Protein AF-D0N356-F1 (afdb_monomer_lite)

Foldseek 3Di:
DVVVVLVVQLVCCQDQANPHDDDDVVLVVLLCCVPPPVCVVPVPDDPVVRVSNVSSNVSQCPPVVNVVVVVVD

pLDDT: mean 90.53, std 6.99, range [58.25, 96.19]

InterPro domains:
  IPR004046 Glutathione S-transferase, C-terminal [PF14497] (2-72)
  IPR010987 Glutathione S-transferase, C-terminal-like [PS50405] (1-73)
  IPR036282 Glutathione S-transferase, C-terminal domain superfamily [SSF47616] (2-72)

Structure (mmCIF, N/CA/C/O backbone):
data_AF-D0N356-F1
#
_entry.id   AF-D0N356-F1
#
loop_
_atom_site.group_PDB
_atom_site.id
_atom_site.type_symbol
_atom_site.label_atom_id
_atom_site.label_alt_id
_atom_site.label_comp_id
_atom_site.label_asym_id
_atom_site.label_entity_id
_atom_site.label_seq_id
_atom_site.pdbx_PDB_ins_code
_atom_site.Cartn_x
_atom_site.Cartn_y
_atom_site.Cartn_z
_atom_site.occupancy
_atom_site.B_iso_or_equiv
_atom_site.auth_seq_id
_atom_site.auth_comp_id
_atom_site.auth_asym_id
_atom_site.auth_atom_id
_atom_site.pdbx_PDB_model_num
ATOM 1 N N . MET A 1 1 ? 18.330 -0.749 -8.266 1.00 58.25 1 MET A N 1
ATOM 2 C CA . MET A 1 1 ? 17.822 -1.812 -7.361 1.00 58.25 1 MET A CA 1
ATOM 3 C C . MET A 1 1 ? 16.348 -1.619 -6.999 1.00 58.25 1 MET A C 1
ATOM 5 O O . MET A 1 1 ? 15.612 -2.594 -7.047 1.00 58.25 1 MET A O 1
ATOM 9 N N . VAL A 1 2 ? 15.892 -0.384 -6.759 1.00 62.34 2 VAL A N 1
ATOM 10 C CA . VAL A 1 2 ? 14.486 -0.041 -6.453 1.00 62.34 2 VAL A CA 1
ATOM 11 C C . VAL A 1 2 ? 13.447 -0.567 -7.476 1.00 62.34 2 VAL A C 1
ATOM 13 O O . VAL A 1 2 ? 12.480 -1.192 -7.045 1.00 62.34 2 VAL A O 1
ATOM 16 N N . PRO A 1 3 ? 13.651 -0.480 -8.810 1.00 74.50 3 PRO A N 1
ATOM 17 C CA . PRO A 1 3 ? 12.664 -0.994 -9.773 1.00 74.50 3 PRO A CA 1
ATOM 18 C C . PRO A 1 3 ? 12.473 -2.519 -9.728 1.00 74.50 3 PRO A C 1
ATOM 20 O O . PRO A 1 3 ? 11.372 -3.016 -9.939 1.00 74.50 3 PRO A O 1
ATOM 23 N N . LYS A 1 4 ? 13.535 -3.280 -9.413 1.00 83.38 4 LYS A N 1
ATOM 24 C CA . LYS A 1 4 ? 13.455 -4.747 -9.285 1.00 83.38 4 LYS A CA 1
ATOM 25 C C . LYS A 1 4 ? 12.654 -5.165 -8.050 1.00 83.38 4 LYS A C 1
ATOM 27 O O . LYS A 1 4 ? 11.946 -6.163 -8.108 1.00 83.38 4 LYS A O 1
ATOM 32 N N . TYR A 1 5 ? 12.756 -4.402 -6.960 1.00 84.88 5 TYR A N 1
ATOM 33 C CA . TYR A 1 5 ? 11.996 -4.656 -5.736 1.00 84.88 5 TYR A CA 1
ATOM 34 C C . TYR A 1 5 ? 10.494 -4.461 -5.964 1.00 84.88 5 TYR A C 1
ATOM 36 O O . TYR A 1 5 ? 9.710 -5.350 -5.647 1.00 84.88 5 TYR A O 1
ATOM 44 N N . PHE A 1 6 ? 10.100 -3.361 -6.612 1.00 89.31 6 PHE A N 1
ATOM 45 C CA . PHE A 1 6 ? 8.701 -3.139 -6.977 1.00 89.31 6 PHE A CA 1
ATOM 46 C C . PHE A 1 6 ? 8.178 -4.173 -7.969 1.00 89.31 6 PHE A C 1
ATOM 48 O O . PHE A 1 6 ? 7.078 -4.674 -7.784 1.00 89.31 6 PHE A O 1
ATOM 55 N N . ALA A 1 7 ? 8.982 -4.591 -8.949 1.00 91.19 7 ALA A N 1
ATOM 56 C CA . ALA A 1 7 ? 8.589 -5.668 -9.857 1.00 91.19 7 ALA A CA 1
ATOM 57 C C . ALA A 1 7 ? 8.366 -7.013 -9.140 1.00 91.19 7 ALA A C 1
ATOM 59 O O . ALA A 1 7 ? 7.510 -7.794 -9.554 1.00 91.19 7 ALA A O 1
ATOM 60 N N . ALA A 1 8 ? 9.126 -7.303 -8.081 1.00 91.31 8 ALA A N 1
ATOM 61 C CA . ALA A 1 8 ? 8.904 -8.485 -7.254 1.00 91.31 8 ALA A CA 1
ATOM 62 C C . ALA A 1 8 ? 7.637 -8.337 -6.399 1.00 91.31 8 ALA A C 1
ATOM 64 O O . ALA A 1 8 ? 6.789 -9.224 -6.415 1.00 91.31 8 ALA A O 1
ATOM 65 N N . LEU A 1 9 ? 7.470 -7.200 -5.720 1.00 91.12 9 LEU A N 1
ATOM 66 C CA . LEU A 1 9 ? 6.288 -6.914 -4.904 1.00 91.12 9 LEU A CA 1
ATOM 67 C C . LEU A 1 9 ? 4.990 -6.915 -5.718 1.00 91.12 9 LEU A C 1
ATOM 69 O O . LEU A 1 9 ? 4.007 -7.502 -5.285 1.00 91.12 9 LEU A O 1
ATOM 73 N N . GLU A 1 10 ? 4.995 -6.339 -6.919 1.00 94.19 10 GLU A N 1
ATOM 74 C CA . GLU A 1 10 ? 3.867 -6.355 -7.860 1.00 94.19 10 GLU A CA 1
ATOM 75 C C . GLU A 1 10 ? 3.405 -7.791 -8.160 1.00 94.19 10 GLU A C 1
ATOM 77 O O . GLU A 1 10 ? 2.208 -8.070 -8.246 1.00 94.19 10 GLU A O 1
ATOM 82 N N . LYS A 1 11 ? 4.343 -8.740 -8.272 1.00 93.56 11 LYS A N 1
ATOM 83 C CA . LYS A 1 11 ? 4.026 -10.167 -8.452 1.00 93.56 11 LYS A CA 1
ATOM 84 C C . LYS A 1 11 ? 3.507 -10.826 -7.176 1.00 93.56 11 LYS A C 1
ATOM 86 O O . LYS A 1 11 ? 2.764 -11.796 -7.281 1.00 93.56 11 LYS A O 1
ATOM 91 N N . MET A 1 12 ? 3.897 -10.323 -6.006 1.00 92.00 12 MET A N 1
ATOM 92 C CA . MET A 1 12 ? 3.459 -10.845 -4.710 1.00 92.00 12 MET A CA 1
ATOM 93 C C . MET A 1 12 ? 2.050 -10.400 -4.330 1.00 92.00 12 MET A C 1
ATOM 95 O O . MET A 1 12 ? 1.447 -11.067 -3.501 1.00 92.00 12 MET A O 1
ATOM 99 N N . VAL A 1 13 ? 1.515 -9.324 -4.921 1.00 94.81 13 VAL A N 1
ATOM 100 C CA . VAL A 1 13 ? 0.127 -8.904 -4.682 1.00 94.81 13 VAL A CA 1
ATOM 101 C C . VAL A 1 13 ? -0.829 -10.024 -5.097 1.00 94.81 13 VAL A C 1
ATOM 103 O O . VAL A 1 13 ? -1.040 -10.278 -6.290 1.00 94.81 13 VAL A O 1
ATOM 106 N N . ALA A 1 14 ? -1.384 -10.690 -4.085 1.00 93.00 14 ALA A N 1
ATOM 107 C CA . ALA A 1 14 ? -2.212 -11.883 -4.221 1.00 93.00 14 ALA A CA 1
ATOM 108 C C . ALA A 1 14 ? -3.722 -11.589 -4.297 1.00 93.00 14 ALA A C 1
ATOM 110 O O . ALA A 1 14 ? -4.505 -12.504 -4.530 1.00 93.00 14 ALA A O 1
ATOM 111 N N . GLY A 1 15 ? -4.138 -10.334 -4.114 1.00 92.62 15 GLY A N 1
ATOM 112 C CA . GLY A 1 15 ? -5.538 -9.911 -4.17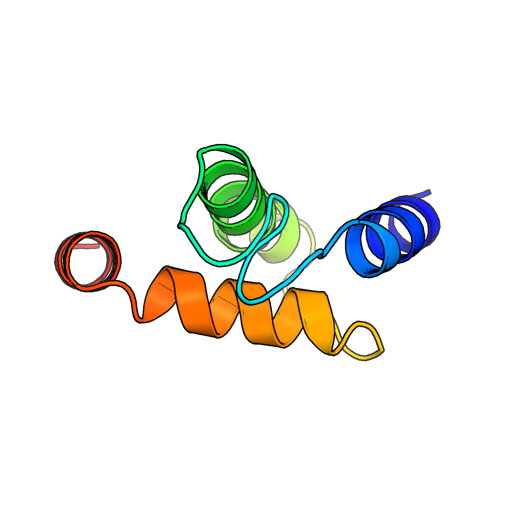7 1.00 92.62 15 GLY A CA 1
ATOM 113 C C . GLY A 1 15 ? -5.657 -8.395 -4.078 1.00 92.62 15 GLY A C 1
ATOM 114 O O . GLY A 1 15 ? -4.913 -7.665 -4.738 1.00 92.62 15 GLY A O 1
ATOM 115 N N . LYS A 1 16 ? -6.559 -7.911 -3.220 1.00 93.81 16 LYS A N 1
ATOM 116 C CA . LYS A 1 16 ? -6.673 -6.476 -2.893 1.00 93.81 16 LYS A CA 1
ATOM 117 C C . LYS A 1 16 ? -5.398 -5.889 -2.249 1.00 93.81 16 LYS A C 1
ATOM 119 O O . LYS A 1 16 ? -5.151 -4.687 -2.377 1.00 93.81 16 LYS A O 1
ATOM 124 N N . PHE A 1 17 ? -4.618 -6.737 -1.577 1.00 95.12 17 PHE A N 1
ATOM 125 C CA . PHE A 1 17 ? -3.441 -6.442 -0.753 1.00 95.12 17 PHE A CA 1
ATOM 126 C C . PHE A 1 17 ? -2.302 -7.452 -1.017 1.00 95.12 17 PHE A C 1
ATOM 128 O O . PHE A 1 17 ? -2.471 -8.406 -1.785 1.00 95.12 17 PHE A O 1
ATOM 135 N N . ILE A 1 18 ? -1.130 -7.275 -0.385 1.00 93.50 18 ILE A N 1
ATOM 136 C CA . ILE A 1 18 ? 0.046 -8.152 -0.599 1.00 93.50 18 ILE A CA 1
ATOM 137 C C . ILE A 1 18 ? -0.284 -9.610 -0.267 1.00 93.50 18 ILE A C 1
ATOM 139 O O . ILE A 1 18 ? 0.008 -10.501 -1.054 1.00 93.50 18 ILE A O 1
ATOM 143 N N . LEU A 1 19 ? -0.915 -9.865 0.880 1.00 92.75 19 LEU A N 1
ATOM 144 C CA . LEU A 1 19 ? -1.154 -11.223 1.389 1.00 92.75 19 LEU A CA 1
ATOM 145 C C . LEU A 1 19 ? -2.570 -11.757 1.095 1.00 92.75 19 LEU A C 1
ATOM 147 O O . LEU A 1 19 ? -3.005 -12.716 1.730 1.00 92.75 19 LEU A O 1
ATOM 151 N N . GLY A 1 20 ? -3.298 -11.145 0.154 1.00 93.06 20 GLY A N 1
ATOM 152 C CA . GLY A 1 20 ? -4.657 -11.539 -0.237 1.00 93.06 20 GLY A CA 1
ATOM 153 C C . GLY A 1 20 ? -5.642 -10.377 -0.141 1.00 93.06 20 GLY A C 1
ATOM 154 O O . GLY A 1 20 ? -5.299 -9.246 -0.462 1.00 93.06 20 GLY A O 1
ATOM 155 N N . ASP A 1 21 ? -6.873 -10.633 0.305 1.00 94.12 21 ASP A N 1
ATOM 156 C CA . ASP A 1 21 ? -7.943 -9.617 0.303 1.00 94.12 21 ASP A CA 1
ATOM 157 C C . ASP A 1 21 ? -8.127 -8.869 1.627 1.00 94.12 21 ASP A C 1
ATOM 159 O O . ASP A 1 21 ? -8.935 -7.943 1.722 1.00 94.12 21 ASP A O 1
ATOM 163 N N . LYS A 1 22 ? -7.354 -9.232 2.655 1.00 92.88 22 LYS A N 1
ATOM 164 C CA . LYS A 1 22 ? -7.349 -8.550 3.954 1.00 92.88 22 LYS A CA 1
ATOM 165 C C . LYS A 1 22 ? -6.109 -7.682 4.097 1.00 92.88 22 LYS A C 1
ATOM 167 O O . LYS A 1 22 ? -5.007 -8.132 3.794 1.00 92.88 22 LYS A O 1
ATOM 172 N N . LEU A 1 23 ? -6.308 -6.469 4.614 1.00 93.62 23 LEU A N 1
ATOM 173 C CA . LEU A 1 23 ? -5.217 -5.569 4.967 1.00 93.62 23 LEU A CA 1
ATOM 174 C C . LEU A 1 23 ? -4.296 -6.268 5.972 1.00 93.62 23 LEU A C 1
ATOM 176 O O . LEU A 1 23 ? -4.752 -6.801 6.988 1.00 93.62 23 LEU A O 1
ATOM 180 N N . SER A 1 24 ? -3.001 -6.234 5.695 1.00 94.69 24 SER A N 1
ATOM 181 C CA . SER A 1 24 ? -1.961 -6.784 6.549 1.00 94.69 24 SER A CA 1
ATOM 182 C C . SER A 1 24 ? -0.936 -5.716 6.919 1.00 94.69 24 SER A C 1
ATOM 184 O O . SER A 1 24 ? -0.910 -4.612 6.373 1.00 94.69 24 SER A O 1
ATOM 186 N N . TYR A 1 25 ? -0.035 -6.061 7.836 1.00 94.00 25 TYR A N 1
ATOM 187 C CA . TYR A 1 25 ? 1.085 -5.185 8.170 1.00 94.00 25 TYR A CA 1
ATOM 188 C C . TYR A 1 25 ? 1.990 -4.892 6.960 1.00 94.00 25 TYR A C 1
ATOM 190 O O . TYR A 1 25 ? 2.554 -3.805 6.871 1.00 94.00 25 TYR A O 1
ATOM 198 N N . ALA A 1 26 ? 2.094 -5.818 5.999 1.00 94.12 26 ALA A N 1
ATOM 199 C CA . ALA A 1 26 ? 2.904 -5.614 4.800 1.00 94.12 26 ALA A CA 1
ATOM 200 C C . ALA A 1 26 ? 2.398 -4.425 3.960 1.00 94.12 26 ALA A C 1
ATOM 202 O O . ALA A 1 26 ? 3.201 -3.659 3.434 1.00 94.12 26 ALA A O 1
ATOM 203 N N . ASP A 1 27 ? 1.079 -4.225 3.899 1.00 95.12 27 ASP A N 1
ATOM 204 C CA . ASP A 1 27 ? 0.454 -3.112 3.178 1.00 95.12 27 ASP A CA 1
ATOM 205 C C . ASP A 1 27 ? 0.700 -1.772 3.881 1.00 95.12 27 ASP A C 1
ATOM 207 O O . ASP A 1 27 ? 0.985 -0.771 3.226 1.00 95.12 27 ASP A O 1
ATOM 211 N N . LEU A 1 28 ? 0.654 -1.762 5.218 1.00 95.12 28 LEU A N 1
ATOM 212 C CA . LEU A 1 28 ? 0.975 -0.586 6.035 1.00 95.12 28 LEU A CA 1
ATOM 213 C C . LEU A 1 28 ? 2.447 -0.187 5.901 1.00 95.12 28 LEU A C 1
ATOM 215 O O . LEU A 1 28 ? 2.755 0.985 5.701 1.00 95.12 28 LEU A O 1
ATOM 219 N N . GLN A 1 29 ? 3.353 -1.163 5.974 1.00 94.56 29 GLN A N 1
ATOM 220 C CA . GLN A 1 29 ? 4.783 -0.940 5.780 1.00 94.56 29 GLN A CA 1
ATOM 221 C C . GLN A 1 29 ? 5.073 -0.410 4.373 1.00 94.56 29 GLN A C 1
ATOM 223 O O . GLN A 1 29 ? 5.924 0.461 4.200 1.00 94.56 29 GLN A O 1
ATOM 228 N N . PHE A 1 30 ? 4.369 -0.924 3.362 1.00 94.38 30 PHE A N 1
ATOM 229 C CA . PHE A 1 30 ? 4.500 -0.442 1.993 1.00 94.38 30 PHE A CA 1
ATOM 230 C C . PHE A 1 30 ? 3.991 0.995 1.840 1.00 94.38 30 PHE A C 1
ATOM 232 O O . PHE A 1 30 ? 4.668 1.819 1.225 1.00 94.38 30 PHE A O 1
ATOM 239 N N . LEU A 1 31 ? 2.842 1.310 2.443 1.00 94.06 31 LEU A N 1
ATOM 240 C CA . LEU A 1 31 ? 2.284 2.660 2.487 1.00 94.06 31 LEU A CA 1
ATOM 241 C C . LEU A 1 31 ? 3.262 3.658 3.122 1.00 94.06 31 LEU A C 1
ATOM 243 O O . LEU A 1 31 ? 3.571 4.671 2.498 1.00 94.06 31 LEU A O 1
ATOM 247 N N . ASP A 1 32 ? 3.801 3.345 4.304 1.00 93.06 32 ASP A N 1
ATOM 248 C CA . ASP A 1 32 ? 4.804 4.176 4.988 1.00 93.06 32 ASP A CA 1
ATOM 249 C C . ASP A 1 32 ? 6.066 4.361 4.137 1.00 93.06 32 ASP A C 1
ATOM 251 O O . ASP A 1 32 ? 6.552 5.476 3.941 1.00 93.06 32 ASP A O 1
ATOM 255 N N . PHE A 1 33 ? 6.582 3.270 3.569 1.00 92.12 33 PHE A N 1
ATOM 256 C CA . PHE A 1 33 ? 7.775 3.318 2.734 1.00 92.12 33 PHE A CA 1
ATOM 257 C C . PHE A 1 33 ? 7.590 4.227 1.512 1.00 92.12 33 PHE A C 1
ATOM 259 O O . PHE A 1 33 ? 8.490 5.004 1.185 1.00 92.12 33 PHE A O 1
ATOM 266 N N . VAL A 1 34 ? 6.434 4.162 0.848 1.00 91.38 34 VAL A N 1
ATOM 267 C CA . VAL A 1 34 ? 6.155 4.990 -0.330 1.00 91.38 34 VAL A CA 1
ATOM 268 C C . VAL A 1 34 ? 5.923 6.448 0.056 1.00 91.38 34 VAL A C 1
ATOM 270 O O . VAL A 1 34 ? 6.580 7.329 -0.501 1.00 91.38 34 VAL A O 1
ATOM 273 N N . ASP A 1 35 ? 5.011 6.717 0.989 1.00 89.44 35 ASP A N 1
ATOM 274 C CA . ASP A 1 35 ? 4.580 8.087 1.275 1.00 89.44 35 ASP A CA 1
ATOM 275 C C . ASP A 1 35 ? 5.576 8.865 2.140 1.00 89.44 35 ASP A C 1
ATOM 277 O O . ASP A 1 35 ? 5.822 10.035 1.857 1.00 89.44 35 ASP A O 1
ATOM 281 N N . ASN A 1 36 ? 6.193 8.229 3.139 1.00 88.88 36 ASN A N 1
ATOM 282 C CA . ASN A 1 36 ? 7.035 8.932 4.112 1.00 88.88 36 ASN A CA 1
ATOM 283 C C . ASN A 1 36 ? 8.531 8.846 3.801 1.00 88.88 36 ASN A C 1
ATOM 285 O O . ASN A 1 36 ? 9.285 9.729 4.203 1.00 88.88 36 ASN A O 1
ATOM 289 N N . LYS A 1 37 ? 8.992 7.803 3.096 1.00 88.44 37 LYS A N 1
ATOM 290 C CA . LYS A 1 37 ? 10.429 7.624 2.806 1.00 88.44 37 LYS A CA 1
ATOM 291 C C . LYS A 1 37 ? 10.762 7.955 1.362 1.00 88.44 37 LYS A C 1
ATOM 293 O O . LYS A 1 37 ? 11.605 8.811 1.104 1.00 88.44 37 LYS A O 1
ATOM 298 N N . LEU A 1 38 ? 10.103 7.294 0.413 1.00 89.38 38 LEU A N 1
ATOM 299 C CA . LEU A 1 38 ? 10.435 7.449 -1.000 1.00 89.38 38 LEU A CA 1
ATOM 300 C C . LEU A 1 38 ? 10.049 8.806 -1.553 1.00 89.38 38 LEU A C 1
ATOM 302 O O . LEU A 1 38 ? 10.901 9.432 -2.164 1.00 89.38 38 LEU A O 1
ATOM 306 N N . LYS A 1 39 ? 8.821 9.280 -1.327 1.00 88.12 39 LYS A N 1
ATOM 307 C CA . LYS A 1 39 ? 8.423 10.617 -1.797 1.00 88.12 39 LYS A CA 1
ATOM 308 C C . LYS A 1 39 ? 9.223 11.732 -1.137 1.00 88.12 39 LYS A C 1
ATOM 310 O O . LYS A 1 39 ? 9.470 12.751 -1.765 1.00 88.12 39 LYS A O 1
ATOM 315 N N . TRP A 1 40 ? 9.664 11.533 0.102 1.00 87.25 40 TRP A N 1
ATOM 316 C CA . TRP A 1 40 ? 10.547 12.490 0.760 1.00 87.25 40 TRP A CA 1
ATOM 317 C C . TRP A 1 40 ? 11.934 12.540 0.100 1.00 87.25 40 TRP A C 1
ATOM 319 O O . TRP A 1 40 ? 12.441 13.621 -0.182 1.00 87.25 40 TRP A O 1
ATOM 329 N N . ALA A 1 41 ? 12.530 11.381 -0.204 1.00 88.38 41 ALA A N 1
ATOM 330 C CA . ALA A 1 41 ? 13.838 11.304 -0.861 1.00 88.38 41 ALA A CA 1
ATOM 331 C C . ALA A 1 41 ? 13.795 11.614 -2.372 1.00 88.38 41 ALA A C 1
ATOM 333 O O . ALA A 1 41 ? 14.776 12.089 -2.940 1.00 88.38 41 ALA A O 1
ATOM 334 N N . PHE A 1 42 ? 12.667 11.331 -3.024 1.00 87.69 42 PHE A N 1
ATOM 335 C CA . PHE A 1 42 ? 12.433 11.459 -4.460 1.00 87.69 42 PHE A CA 1
ATOM 336 C C . PHE A 1 42 ? 11.018 12.021 -4.691 1.00 87.69 42 PHE A C 1
ATOM 338 O O . PHE A 1 42 ? 10.080 11.249 -4.904 1.00 87.69 42 PHE A O 1
ATOM 345 N N . PRO A 1 43 ? 10.838 13.352 -4.660 1.00 86.12 43 PRO A N 1
ATOM 346 C CA . PRO A 1 43 ? 9.518 13.988 -4.757 1.00 86.12 43 PRO A CA 1
ATOM 347 C C . PRO A 1 43 ? 8.722 13.610 -6.012 1.00 86.12 43 PRO A C 1
ATOM 349 O O . PRO A 1 43 ? 7.504 13.461 -5.952 1.00 86.12 43 PRO A O 1
ATOM 352 N N . ASP A 1 44 ? 9.418 13.373 -7.127 1.00 86.81 44 ASP A N 1
ATOM 353 C CA . ASP A 1 44 ? 8.818 12.973 -8.405 1.00 86.81 44 ASP A CA 1
ATOM 354 C C . ASP A 1 44 ? 8.590 11.458 -8.531 1.00 86.81 44 ASP A C 1
ATOM 356 O O . ASP A 1 44 ? 8.231 10.965 -9.604 1.00 86.81 44 ASP A O 1
ATOM 360 N N . PHE A 1 45 ? 8.819 10.687 -7.463 1.00 85.94 45 PHE A N 1
ATOM 361 C CA . PHE A 1 45 ? 8.623 9.244 -7.487 1.00 85.94 45 PHE A CA 1
ATOM 362 C C . PHE A 1 45 ? 7.158 8.887 -7.736 1.00 85.94 45 PHE A C 1
ATOM 364 O O . PHE A 1 45 ? 6.243 9.321 -7.029 1.00 85.94 45 PHE A O 1
ATOM 371 N N . LYS A 1 46 ? 6.955 8.005 -8.713 1.00 84.44 46 LYS A N 1
ATOM 372 C CA . LYS A 1 46 ? 5.657 7.438 -9.060 1.00 84.44 46 LYS A CA 1
ATOM 373 C C . LYS A 1 46 ? 5.780 5.930 -9.205 1.00 84.44 46 LYS A C 1
ATOM 375 O O . LYS A 1 46 ? 6.823 5.411 -9.593 1.00 84.44 46 LYS A O 1
ATOM 380 N N . LEU A 1 47 ? 4.683 5.235 -8.923 1.00 86.44 47 LEU A N 1
ATOM 381 C CA . LEU A 1 47 ? 4.544 3.795 -9.157 1.00 86.44 47 LEU A CA 1
ATOM 382 C C . LEU A 1 47 ? 4.005 3.493 -10.563 1.00 86.44 47 LEU A C 1
ATOM 384 O O . LEU A 1 47 ? 3.460 2.417 -10.805 1.00 86.44 47 LEU A O 1
ATOM 388 N N . ASP A 1 48 ? 4.167 4.439 -11.489 1.00 81.56 48 ASP A N 1
ATOM 389 C CA . ASP A 1 48 ? 3.753 4.296 -12.878 1.00 81.56 48 ASP A CA 1
ATOM 390 C C . ASP A 1 48 ? 4.450 3.060 -13.478 1.00 81.56 48 ASP A C 1
ATOM 392 O O . ASP A 1 48 ? 5.676 2.944 -13.466 1.00 81.56 48 ASP A O 1
ATOM 396 N N . GLY A 1 49 ? 3.656 2.088 -13.938 1.00 88.38 49 GLY A N 1
ATOM 397 C CA . GLY A 1 49 ? 4.135 0.771 -14.386 1.00 88.38 49 GLY A CA 1
ATOM 398 C C . GLY A 1 49 ? 3.909 -0.383 -13.398 1.00 88.38 49 GLY A C 1
ATOM 399 O O . GLY A 1 49 ? 4.125 -1.536 -13.769 1.00 88.38 49 GLY A O 1
ATOM 400 N N . PHE A 1 50 ? 3.417 -0.104 -12.187 1.00 93.44 50 PHE A N 1
ATOM 401 C CA . PHE A 1 50 ? 3.046 -1.099 -11.172 1.00 93.44 50 PHE A CA 1
ATOM 402 C C . PHE A 1 50 ? 1.566 -0.935 -10.768 1.00 93.44 50 PHE A C 1
ATOM 404 O O . PHE A 1 50 ? 1.256 -0.347 -9.721 1.00 93.44 50 PHE A O 1
ATOM 411 N N . PRO A 1 51 ? 0.618 -1.369 -11.624 1.00 94.56 51 PRO A N 1
ATOM 412 C CA . PRO A 1 51 ? -0.808 -1.129 -11.415 1.00 94.56 51 PRO A CA 1
ATOM 413 C C . PRO A 1 51 ? -1.355 -1.785 -10.141 1.00 94.56 51 PRO A C 1
ATOM 415 O O . PRO A 1 51 ? -2.191 -1.177 -9.471 1.00 94.56 51 PRO A O 1
ATOM 418 N N . LYS A 1 52 ? -0.885 -2.978 -9.753 1.00 95.44 52 LYS A N 1
ATOM 419 C CA . LYS A 1 52 ? -1.349 -3.642 -8.526 1.00 95.44 52 LYS A CA 1
ATOM 420 C C . LYS A 1 52 ? -0.848 -2.928 -7.279 1.00 95.44 52 LYS A C 1
ATOM 422 O O . LYS A 1 52 ? -1.629 -2.735 -6.354 1.00 95.44 52 LYS A O 1
ATOM 427 N N . LEU A 1 53 ? 0.410 -2.489 -7.249 1.00 95.38 53 LEU A N 1
ATOM 428 C CA . LEU A 1 53 ? 0.944 -1.704 -6.131 1.00 95.38 53 LEU A CA 1
ATOM 429 C C . LEU A 1 53 ? 0.270 -0.336 -6.011 1.00 95.38 53 LEU A C 1
ATOM 431 O O . LEU A 1 53 ? 0.010 0.130 -4.902 1.00 95.38 53 LEU A O 1
ATOM 435 N N . THR A 1 54 ? -0.068 0.281 -7.143 1.00 94.69 54 THR A N 1
ATOM 436 C CA . THR A 1 54 ? -0.856 1.520 -7.165 1.00 94.69 54 THR A CA 1
ATOM 437 C C . THR A 1 54 ? -2.245 1.288 -6.570 1.00 94.69 54 THR A C 1
ATOM 439 O O . THR A 1 54 ? -2.652 2.007 -5.657 1.00 94.69 54 THR A O 1
ATOM 442 N N . ALA A 1 55 ? -2.946 0.242 -7.018 1.00 95.12 55 ALA A N 1
ATOM 443 C CA . ALA A 1 55 ? -4.261 -0.121 -6.497 1.00 95.12 55 ALA A CA 1
ATOM 444 C C . ALA A 1 55 ? -4.218 -0.473 -5.002 1.00 95.12 55 ALA A C 1
ATOM 446 O O . ALA A 1 55 ? -5.080 -0.038 -4.242 1.00 95.12 55 ALA A O 1
ATOM 447 N N . LEU A 1 56 ? -3.193 -1.204 -4.561 1.00 95.69 56 LEU A N 1
ATOM 448 C CA . LEU A 1 56 ? -2.96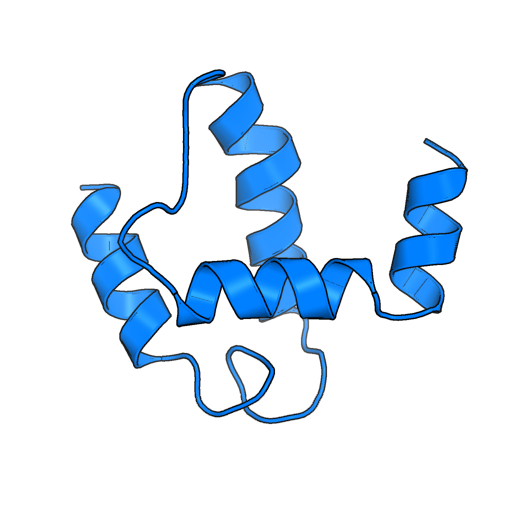9 -1.551 -3.160 1.00 95.69 56 LEU A CA 1
ATOM 449 C C . LEU A 1 56 ? -2.838 -0.305 -2.282 1.00 95.69 56 LEU A C 1
ATOM 451 O O . LEU A 1 56 ? -3.486 -0.239 -1.240 1.00 95.69 56 LEU A O 1
ATOM 455 N N . LEU A 1 57 ? -2.061 0.703 -2.696 1.00 94.75 57 LEU A N 1
ATOM 456 C CA . LEU A 1 57 ? -1.952 1.954 -1.938 1.00 94.75 57 LEU A CA 1
ATOM 457 C C . LEU A 1 57 ? -3.288 2.682 -1.848 1.00 94.75 57 LEU A C 1
ATOM 459 O O . LEU A 1 57 ? -3.654 3.149 -0.770 1.00 94.75 57 LEU A O 1
ATOM 463 N N . SER A 1 58 ? -4.032 2.762 -2.952 1.00 95.00 58 SER A N 1
ATOM 464 C CA . SER A 1 58 ? -5.378 3.340 -2.948 1.00 95.00 58 SER A CA 1
ATOM 465 C C . SER A 1 58 ? -6.312 2.580 -2.002 1.00 95.00 58 SER A C 1
ATOM 467 O O . SER A 1 58 ? -7.014 3.199 -1.207 1.00 95.00 58 SER A O 1
ATOM 469 N N . ASN A 1 59 ? -6.268 1.24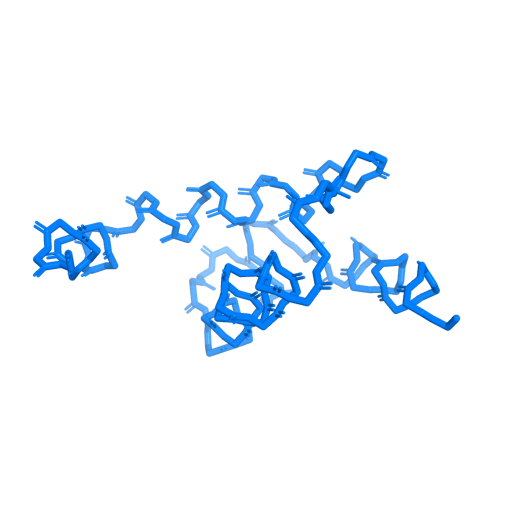7 -2.020 1.00 95.00 59 ASN A N 1
ATOM 470 C CA . ASN A 1 59 ? -7.054 0.383 -1.140 1.00 95.00 59 ASN A CA 1
ATOM 471 C C . ASN A 1 59 ? -6.692 0.567 0.337 1.00 95.00 59 ASN A C 1
ATOM 473 O O . ASN A 1 59 ? -7.589 0.630 1.175 1.00 95.00 59 ASN A O 1
ATOM 477 N N . ALA A 1 60 ? -5.400 0.660 0.658 1.00 94.69 60 ALA A N 1
ATOM 478 C CA . ALA A 1 60 ? -4.920 0.880 2.018 1.00 94.69 60 ALA A CA 1
ATOM 479 C C . ALA A 1 60 ? -5.326 2.267 2.533 1.00 94.69 60 ALA A C 1
ATOM 481 O O . ALA A 1 60 ? -5.822 2.390 3.646 1.00 94.69 60 ALA A O 1
ATOM 482 N N . LYS A 1 61 ? -5.205 3.315 1.712 1.00 94.19 61 LYS A N 1
ATOM 483 C CA . LYS A 1 61 ? -5.644 4.671 2.085 1.00 94.19 61 LYS A CA 1
ATOM 484 C C . LYS A 1 61 ? -7.156 4.788 2.259 1.00 94.19 61 LYS A C 1
ATOM 486 O O . LYS A 1 61 ? -7.602 5.603 3.057 1.00 94.19 61 LYS A O 1
ATOM 491 N N . ALA A 1 62 ? -7.930 3.988 1.529 1.00 95.06 62 ALA A N 1
ATOM 492 C CA . ALA A 1 62 ? -9.387 3.958 1.624 1.00 95.06 62 ALA A CA 1
ATOM 493 C C . ALA A 1 62 ? -9.914 3.128 2.810 1.00 95.06 62 ALA A C 1
ATOM 495 O O . ALA A 1 62 ? -11.111 3.167 3.094 1.00 95.06 62 ALA A O 1
ATOM 496 N N . GLU A 1 63 ? -9.061 2.367 3.502 1.00 94.69 63 GLU A N 1
ATOM 497 C CA . GLU A 1 63 ? -9.472 1.594 4.676 1.00 94.69 63 GLU A CA 1
ATOM 498 C C . GLU A 1 63 ? -9.904 2.556 5.804 1.00 94.69 63 GLU A C 1
ATOM 500 O O . GLU A 1 63 ? -9.115 3.433 6.172 1.00 94.69 63 GLU A O 1
ATOM 505 N N . PRO A 1 64 ? -11.122 2.439 6.377 1.00 94.56 64 PRO A N 1
ATOM 506 C CA . PRO A 1 64 ? -11.695 3.479 7.237 1.00 94.56 64 PRO A CA 1
ATOM 507 C C . PRO A 1 64 ? -10.807 3.917 8.403 1.00 94.56 64 PRO A C 1
ATOM 509 O O . PRO A 1 64 ? -10.740 5.106 8.724 1.00 94.56 64 PRO A O 1
ATOM 512 N N . LYS A 1 65 ? -10.094 2.976 9.034 1.00 93.06 65 LYS A N 1
ATOM 513 C CA . LYS A 1 65 ? -9.193 3.285 10.155 1.00 93.06 65 LYS A CA 1
ATOM 514 C C . LYS A 1 65 ? -7.967 4.077 9.705 1.00 93.06 65 LYS A C 1
ATOM 516 O O . LYS A 1 65 ? -7.551 4.993 10.409 1.00 93.06 65 LYS A O 1
ATOM 521 N N . ILE A 1 66 ? -7.417 3.737 8.541 1.00 93.38 66 ILE A N 1
ATOM 522 C CA . ILE A 1 66 ? -6.260 4.422 7.957 1.00 93.38 66 ILE A CA 1
ATOM 523 C C . ILE A 1 66 ? -6.683 5.802 7.461 1.00 93.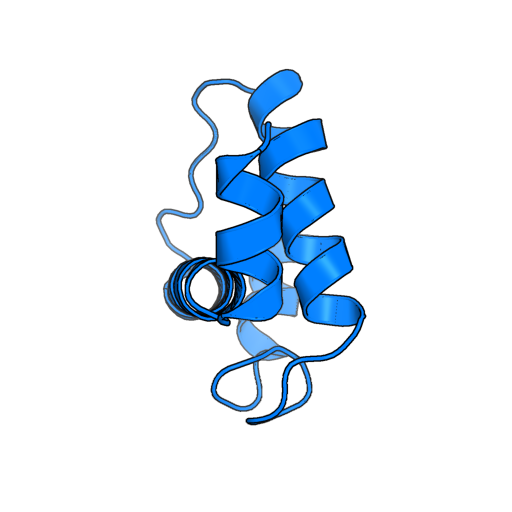38 66 ILE A C 1
ATOM 525 O O . ILE A 1 66 ? -6.052 6.785 7.829 1.00 93.38 66 ILE A O 1
ATOM 529 N N . ALA A 1 67 ? -7.785 5.904 6.714 1.00 94.25 67 ALA A N 1
ATOM 530 C CA . ALA A 1 67 ? -8.325 7.177 6.240 1.00 94.25 67 ALA A CA 1
ATOM 531 C C . ALA A 1 67 ? -8.574 8.161 7.397 1.00 94.25 67 ALA A C 1
ATOM 533 O O . ALA A 1 67 ? -8.158 9.315 7.337 1.00 94.25 67 ALA A O 1
ATOM 534 N N . THR A 1 68 ? -9.184 7.678 8.485 1.00 96.19 68 THR A N 1
ATOM 535 C CA . THR A 1 68 ? -9.437 8.474 9.700 1.00 96.19 68 THR A CA 1
ATOM 536 C C . THR A 1 68 ? -8.149 8.914 10.399 1.00 96.19 68 THR A C 1
ATOM 538 O O . THR A 1 68 ? -8.117 9.957 11.049 1.00 96.19 68 THR A O 1
ATOM 541 N N . TYR A 1 69 ? -7.089 8.108 10.330 1.00 93.12 69 TYR A N 1
ATOM 542 C CA . TYR A 1 69 ? -5.786 8.483 10.869 1.00 93.12 69 TYR A CA 1
ATOM 543 C C . TYR A 1 69 ? -5.115 9.548 9.99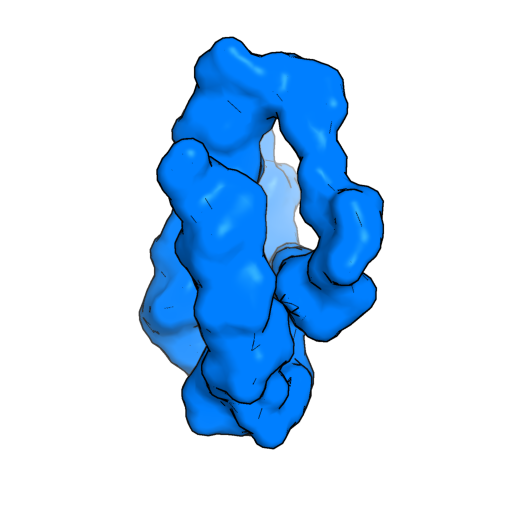2 1.00 93.12 69 TYR A C 1
ATOM 545 O O . TYR A 1 69 ? -4.684 10.576 10.506 1.00 93.12 69 TYR A O 1
ATOM 553 N N . LEU A 1 70 ? -5.098 9.336 8.674 1.00 89.75 70 LEU A N 1
ATOM 554 C CA . LEU A 1 70 ? -4.488 10.247 7.704 1.00 89.75 70 LEU A CA 1
ATOM 555 C C . LEU A 1 70 ? -5.181 11.614 7.654 1.00 89.75 70 LEU A C 1
ATOM 557 O O . LEU A 1 70 ? -4.520 12.604 7.381 1.00 89.75 70 LEU A O 1
ATOM 561 N N . SER A 1 71 ? -6.478 11.705 7.963 1.00 92.25 71 SER A N 1
ATOM 562 C CA . SER A 1 71 ? -7.185 12.994 8.032 1.00 92.25 71 SER A CA 1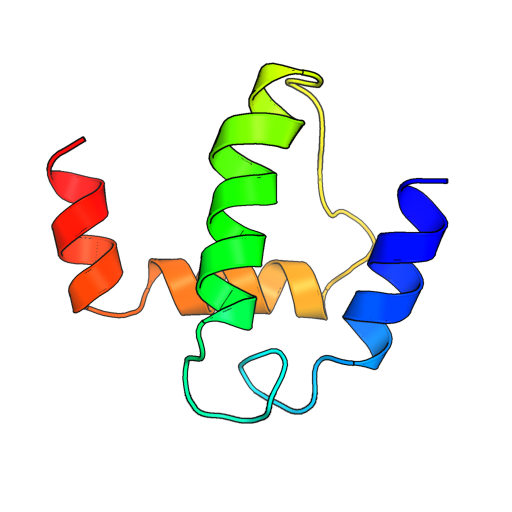
ATOM 563 C C . SER A 1 71 ? -6.798 13.859 9.239 1.00 92.25 71 SER A C 1
ATOM 565 O O . SER A 1 71 ? -7.309 14.968 9.375 1.00 92.25 71 SER A O 1
ATOM 567 N N . LYS A 1 72 ? -6.003 13.325 10.173 1.00 91.75 72 LYS A N 1
ATOM 568 C CA . LYS A 1 72 ? -5.521 14.040 11.365 1.00 91.75 72 LYS A CA 1
ATOM 569 C C . LYS A 1 72 ? -4.063 14.490 11.242 1.00 91.75 72 LYS A C 1
ATOM 571 O O . LYS A 1 72 ? -3.590 15.170 12.151 1.00 91.75 72 LYS A O 1
ATOM 576 N N . GLN A 1 73 ? -3.364 14.052 10.194 1.00 67.44 73 GLN A N 1
ATOM 577 C CA . GLN A 1 73 ? -2.049 14.572 9.813 1.00 67.44 73 GLN A CA 1
ATOM 578 C C . GLN A 1 73 ? -2.205 15.887 9.056 1.00 67.44 73 GLN A C 1
ATOM 580 O O . GLN A 1 73 ? -1.305 16.735 9.230 1.00 67.44 73 GLN A O 1
#

Sequence (73 aa):
MVPKYFAALEKMVAGKFILGDKLSYADLQFLDFVDNKLKWAFPDFKLDGFPKLTALLSNAKAEPKIATYLSKQ

Radius of gyration: 12.03 Å; chains: 1; bounding box: 30×26×26 Å

Organism: Phytophthora infestans (strain T30-4) (NCBI:txid403677)

Secondary structure (DSSP, 8-state):
-HHHHHHHHHHH--SSBTTBSS--HHHHHHHHIIIIIIHHH-TT---TT-HHHHHHHHHHHTSHHHHHHHTT-